Protein AF-A0A7M4F6F0-F1 (afd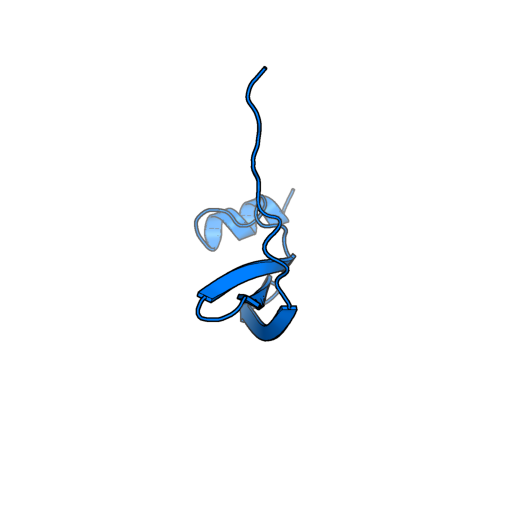b_monomer)

Radius of gyration: 16.48 Å; Cα contacts (8 Å, |Δi|>4): 84; chains: 1; bounding box: 49×15×35 Å

pLDDT: mean 75.05, std 16.24, range [43.16, 95.38]

Structure (mmCIF, N/CA/C/O backbone):
data_AF-A0A7M4F6F0-F1
#
_entry.id   AF-A0A7M4F6F0-F1
#
loop_
_atom_site.group_PDB
_atom_site.id
_atom_site.type_symbol
_atom_site.label_atom_id
_atom_site.label_alt_id
_atom_site.label_comp_id
_atom_site.label_asym_id
_atom_site.label_entity_id
_atom_site.label_seq_id
_atom_site.pdbx_PDB_ins_code
_atom_site.Cartn_x
_atom_site.Cartn_y
_atom_site.Cartn_z
_atom_site.occupancy
_atom_site.B_iso_or_equiv
_atom_site.auth_seq_id
_atom_site.auth_comp_id
_atom_site.auth_asym_id
_atom_site.auth_atom_id
_atom_site.pdbx_PDB_model_num
ATOM 1 N N . SER A 1 1 ? 31.902 5.785 9.306 1.00 43.69 1 SER A N 1
ATOM 2 C CA . SER A 1 1 ? 31.461 6.338 8.015 1.00 43.69 1 SER A CA 1
ATOM 3 C C . SER A 1 1 ? 30.970 5.196 7.153 1.00 43.69 1 SER A C 1
ATOM 5 O O . SER A 1 1 ? 31.753 4.610 6.419 1.00 43.69 1 SER A O 1
ATOM 7 N N . GLU A 1 2 ? 29.711 4.802 7.321 1.00 43.16 2 GLU A N 1
ATOM 8 C CA . GLU A 1 2 ? 29.080 3.823 6.436 1.00 43.16 2 GLU A CA 1
ATOM 9 C C . GLU A 1 2 ? 28.681 4.556 5.159 1.00 43.16 2 GLU A C 1
ATOM 11 O O . GLU A 1 2 ? 27.798 5.413 5.159 1.00 43.16 2 GLU A O 1
ATOM 16 N N . ALA A 1 3 ? 29.411 4.285 4.081 1.00 44.47 3 ALA A N 1
ATOM 17 C CA . ALA A 1 3 ? 29.040 4.734 2.755 1.00 44.47 3 ALA A CA 1
ATOM 18 C C . ALA A 1 3 ? 27.760 3.990 2.356 1.00 44.47 3 ALA A C 1
ATOM 20 O O . ALA A 1 3 ? 27.809 2.855 1.889 1.00 44.47 3 ALA A O 1
ATOM 21 N N . SER A 1 4 ? 26.608 4.627 2.569 1.00 51.94 4 SER A N 1
ATOM 22 C CA . SER A 1 4 ? 25.367 4.242 1.908 1.00 51.94 4 SER A CA 1
ATOM 23 C C . SER A 1 4 ? 25.533 4.542 0.421 1.00 51.94 4 SER A C 1
ATOM 25 O O . SER A 1 4 ? 25.197 5.621 -0.066 1.00 51.94 4 SER A O 1
ATOM 27 N N . SER A 1 5 ? 26.106 3.594 -0.314 1.00 54.59 5 SER A N 1
ATOM 28 C CA . SER A 1 5 ? 25.993 3.520 -1.768 1.00 54.59 5 SER A CA 1
ATOM 29 C C . SER A 1 5 ? 24.579 3.050 -2.114 1.00 54.59 5 SER A C 1
ATOM 31 O O . SER A 1 5 ? 24.382 1.987 -2.692 1.00 54.59 5 SER A O 1
ATOM 33 N N . GLY A 1 6 ? 23.573 3.817 -1.693 1.00 53.88 6 GLY A N 1
ATOM 34 C CA . GLY A 1 6 ? 22.215 3.658 -2.176 1.00 53.88 6 GLY A CA 1
ATOM 35 C C . GLY A 1 6 ? 22.177 4.198 -3.593 1.00 53.88 6 GLY A C 1
ATOM 36 O O . GLY A 1 6 ? 21.929 5.385 -3.785 1.00 53.88 6 GLY A O 1
ATOM 37 N N . GLU A 1 7 ? 22.457 3.353 -4.586 1.00 54.16 7 GLU A N 1
ATOM 38 C CA . GLU A 1 7 ? 21.991 3.634 -5.940 1.00 54.16 7 GLU A CA 1
ATOM 39 C C . GLU A 1 7 ? 20.493 3.912 -5.833 1.00 54.16 7 GLU A C 1
ATOM 41 O O . GLU A 1 7 ? 19.694 3.047 -5.469 1.00 54.16 7 GLU A O 1
ATOM 46 N N . GLN A 1 8 ? 20.122 5.171 -6.043 1.00 59.75 8 GLN A N 1
ATOM 47 C CA . GLN A 1 8 ? 18.750 5.616 -5.927 1.00 59.75 8 GLN A CA 1
ATOM 48 C C . GLN A 1 8 ? 18.029 5.104 -7.172 1.00 59.75 8 GLN A C 1
ATOM 50 O O . GLN A 1 8 ? 17.961 5.782 -8.197 1.00 59.75 8 GLN A O 1
ATOM 55 N N . PHE A 1 9 ? 17.573 3.850 -7.118 1.00 66.56 9 PHE A N 1
ATOM 56 C CA . PHE A 1 9 ? 16.790 3.253 -8.187 1.00 66.56 9 PHE A C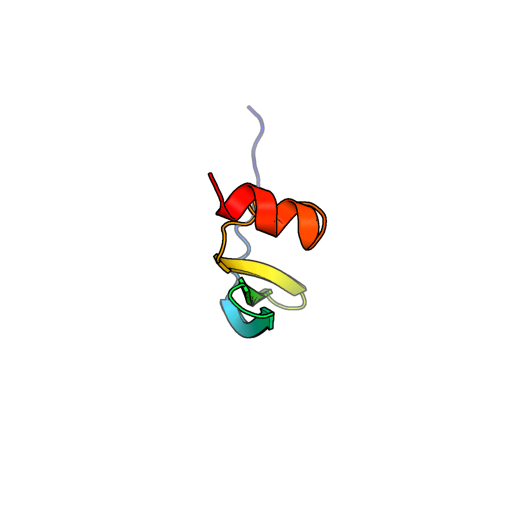A 1
ATOM 57 C C . PHE A 1 9 ? 15.523 4.084 -8.354 1.00 66.56 9 PHE A C 1
ATOM 59 O O . PHE A 1 9 ? 14.598 4.018 -7.544 1.00 66.56 9 PHE A O 1
ATOM 66 N N . SER A 1 10 ? 15.499 4.905 -9.404 1.00 80.75 10 SER A N 1
ATOM 67 C CA . SER A 1 10 ? 14.304 5.651 -9.763 1.00 80.75 10 SER A CA 1
ATOM 68 C C . SER A 1 10 ? 13.227 4.644 -10.149 1.00 80.75 10 SER A C 1
ATOM 70 O O . SER A 1 10 ? 13.431 3.767 -11.000 1.00 80.75 10 SER A O 1
ATOM 72 N N . THR A 1 11 ? 12.099 4.729 -9.459 1.00 84.56 11 THR A N 1
ATOM 73 C CA . THR A 1 11 ? 10.913 3.929 -9.725 1.00 84.56 11 THR A CA 1
ATOM 74 C C . THR A 1 11 ? 9.840 4.841 -10.304 1.00 84.56 11 THR A C 1
ATOM 76 O O . THR A 1 11 ? 9.741 6.015 -9.954 1.00 84.56 11 THR A O 1
ATOM 79 N N . THR A 1 12 ? 9.039 4.322 -11.230 1.00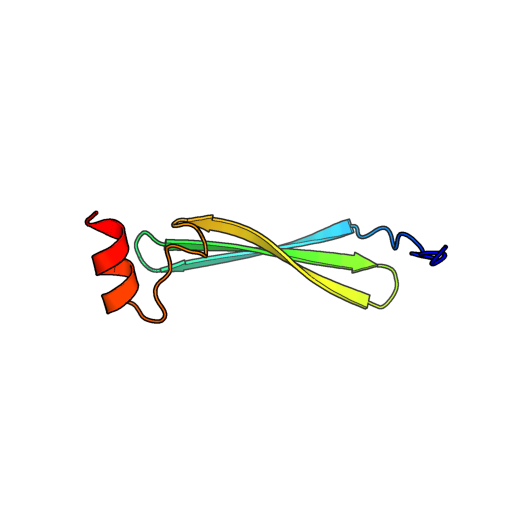 86.69 12 THR A N 1
ATOM 80 C CA . THR A 1 12 ? 7.887 5.048 -11.781 1.00 86.69 12 THR A CA 1
ATOM 81 C C . THR A 1 12 ? 6.627 4.242 -11.523 1.00 86.69 12 THR A C 1
ATOM 83 O O . THR A 1 12 ? 6.609 3.032 -11.765 1.00 86.69 12 THR A O 1
ATOM 86 N N . THR A 1 13 ? 5.573 4.897 -11.038 1.00 89.56 13 THR A N 1
ATOM 87 C CA . THR A 1 13 ? 4.254 4.273 -10.889 1.00 89.56 13 THR A CA 1
ATOM 88 C C . THR A 1 13 ? 3.710 3.911 -12.261 1.00 89.56 13 THR A C 1
ATOM 90 O O . THR A 1 13 ? 3.521 4.779 -13.109 1.00 89.56 13 THR A O 1
ATOM 93 N N . VAL A 1 14 ? 3.464 2.623 -12.481 1.00 94.88 14 VAL A N 1
ATOM 94 C CA . VAL A 1 14 ? 2.898 2.104 -13.734 1.00 94.88 14 VAL A CA 1
ATOM 95 C C . VAL A 1 14 ? 1.420 1.756 -13.600 1.00 94.88 14 VAL A C 1
ATOM 97 O O . VAL A 1 14 ? 0.716 1.685 -14.603 1.00 94.88 14 VAL A O 1
ATOM 100 N N . SER A 1 15 ? 0.943 1.517 -12.378 1.00 93.50 15 SER A N 1
ATOM 101 C CA . SER A 1 15 ? -0.451 1.178 -12.103 1.00 93.50 15 SER A CA 1
ATOM 102 C C . SER A 1 15 ? -0.768 1.338 -10.617 1.00 93.50 15 SER A C 1
ATOM 104 O O . SER A 1 15 ? 0.137 1.493 -9.793 1.00 93.50 15 SER A O 1
ATOM 106 N N . SER A 1 16 ? -2.049 1.263 -10.275 1.00 93.56 16 SER A N 1
ATOM 107 C CA . SER A 1 16 ? -2.526 1.151 -8.905 1.00 93.56 16 SER A CA 1
ATOM 108 C C . SER A 1 16 ? -3.694 0.173 -8.811 1.00 93.56 16 SER A C 1
ATOM 110 O O . SER A 1 16 ? -4.449 -0.023 -9.765 1.00 93.56 16 SER A O 1
ATOM 112 N N . VAL A 1 17 ? -3.832 -0.451 -7.644 1.00 95.38 17 VAL A N 1
ATOM 113 C CA . VAL A 1 17 ? -4.964 -1.312 -7.295 1.00 95.38 17 VAL A CA 1
ATOM 114 C C . VAL A 1 17 ? -5.617 -0.739 -6.048 1.00 95.38 17 VAL A C 1
ATOM 116 O O . VAL A 1 17 ? -4.938 -0.517 -5.047 1.00 95.38 17 VAL A O 1
ATOM 119 N N . ALA A 1 18 ? -6.928 -0.510 -6.107 1.00 92.81 18 ALA A N 1
ATOM 120 C CA . ALA A 1 18 ? -7.726 -0.128 -4.951 1.00 92.81 18 ALA A CA 1
ATOM 121 C C . ALA A 1 18 ? -8.519 -1.337 -4.441 1.00 92.81 18 ALA A C 1
ATOM 123 O O . ALA A 1 18 ? -9.219 -1.994 -5.212 1.00 92.81 18 ALA A O 1
ATOM 124 N N . VAL A 1 19 ? -8.422 -1.612 -3.143 1.00 90.19 19 VAL A N 1
ATOM 125 C CA . VAL A 1 19 ? 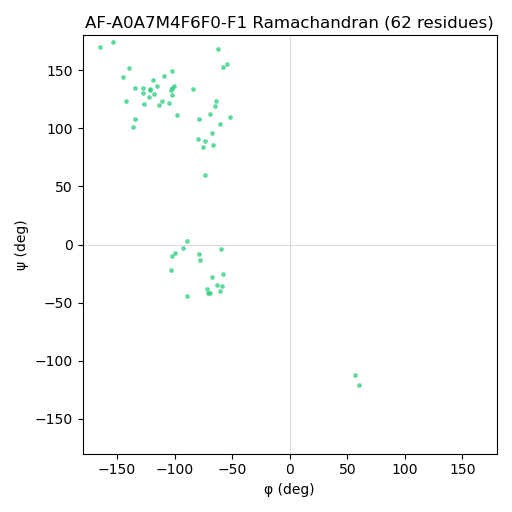-9.212 -2.624 -2.435 1.00 90.19 19 VAL A CA 1
ATOM 126 C C . VAL A 1 19 ? -10.171 -1.898 -1.501 1.00 90.19 19 VAL A C 1
ATOM 128 O O . VAL A 1 19 ? -9.727 -1.118 -0.663 1.00 90.19 19 VAL A O 1
ATOM 131 N N . GLN A 1 20 ? -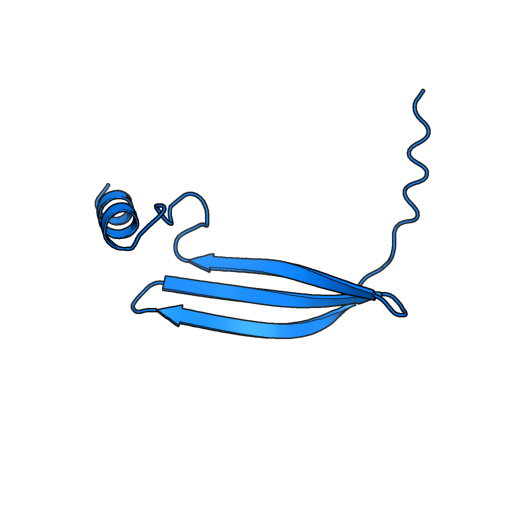11.471 -2.152 -1.651 1.00 86.00 20 GLN A N 1
ATOM 132 C CA . GLN A 1 20 ? -12.523 -1.554 -0.828 1.00 86.00 20 GLN A CA 1
ATOM 133 C C . GLN A 1 20 ? -13.269 -2.646 -0.059 1.00 86.00 20 GLN A C 1
ATOM 135 O O . GLN A 1 20 ? -13.754 -3.608 -0.657 1.00 86.00 20 GLN A O 1
ATOM 140 N N . ALA A 1 21 ? -13.410 -2.467 1.251 1.00 82.56 21 ALA A N 1
ATOM 141 C CA . ALA A 1 21 ? -14.207 -3.321 2.123 1.00 82.56 21 ALA A CA 1
ATOM 142 C C . ALA A 1 21 ? -15.026 -2.449 3.084 1.00 82.56 21 ALA A C 1
ATOM 144 O O . ALA A 1 21 ? -14.511 -1.929 4.071 1.00 82.56 21 ALA A O 1
ATOM 145 N N . GLY A 1 22 ? -16.316 -2.268 2.792 1.00 85.19 22 GLY A N 1
ATOM 146 C CA . GLY A 1 22 ? -17.167 -1.363 3.570 1.00 85.19 22 GLY A CA 1
ATOM 147 C C . GLY A 1 22 ? -16.629 0.068 3.529 1.00 85.19 22 GLY A C 1
ATOM 148 O O . GLY A 1 22 ? -16.474 0.623 2.445 1.00 85.19 22 GLY A O 1
ATOM 149 N N . ASN A 1 23 ? -16.309 0.630 4.697 1.00 80.75 23 ASN A N 1
ATOM 150 C CA . ASN A 1 23 ? -15.737 1.975 4.833 1.00 80.75 23 ASN A CA 1
ATOM 151 C C . ASN A 1 23 ? -14.201 1.986 4.779 1.00 80.75 23 ASN A C 1
ATOM 153 O O . ASN A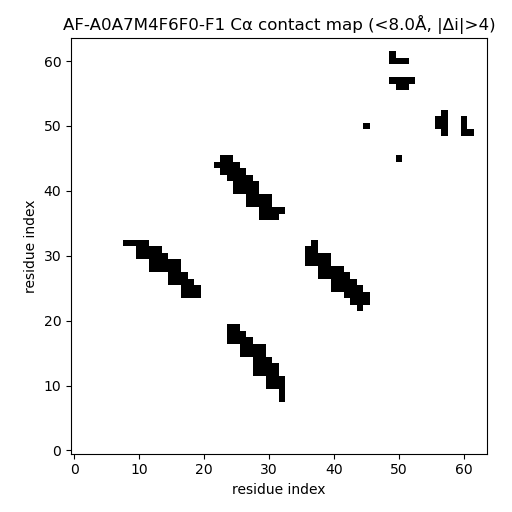 1 23 ? -13.604 3.043 4.947 1.00 80.75 23 ASN A O 1
AT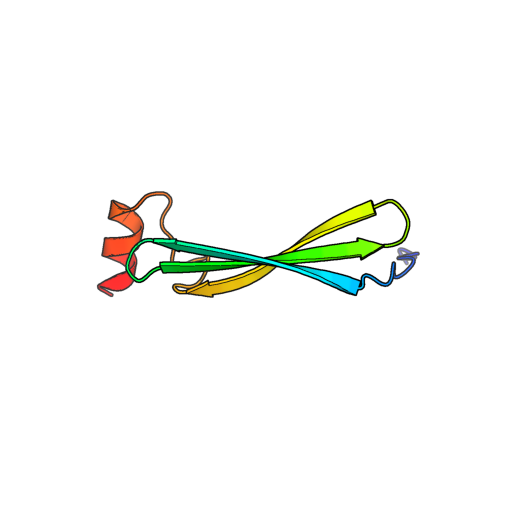OM 157 N N . SER A 1 24 ? -13.564 0.832 4.565 1.00 80.69 24 SER A N 1
ATOM 158 C CA . SER A 1 24 ? -12.110 0.718 4.497 1.00 80.69 24 SER A CA 1
ATOM 159 C C . SER A 1 24 ? -11.622 0.641 3.053 1.00 80.69 24 SER A C 1
ATOM 161 O O . SER A 1 24 ? -12.178 -0.105 2.242 1.00 80.69 24 SER A O 1
ATOM 163 N N . ARG A 1 25 ? -10.557 1.375 2.742 1.00 87.50 25 ARG A N 1
ATOM 164 C CA . ARG A 1 25 ? -9.923 1.487 1.433 1.00 87.50 25 ARG A CA 1
ATOM 165 C C . ARG A 1 25 ? -8.412 1.365 1.561 1.00 87.50 25 ARG A C 1
ATOM 167 O O . ARG A 1 25 ? -7.799 2.026 2.387 1.00 87.50 25 ARG A O 1
ATOM 174 N N . ILE A 1 26 ? -7.802 0.573 0.690 1.00 90.19 26 ILE A N 1
ATOM 175 C CA . ILE A 1 26 ? -6.346 0.493 0.545 1.00 90.19 26 ILE A CA 1
ATOM 176 C C . ILE A 1 26 ? -6.002 0.702 -0.925 1.00 90.19 26 ILE A C 1
ATOM 178 O O . ILE A 1 26 ? -6.580 0.048 -1.793 1.00 90.19 26 ILE A O 1
ATOM 182 N N . VAL A 1 27 ? -5.052 1.588 -1.213 1.00 93.06 27 VAL A N 1
ATOM 183 C CA . VAL A 1 27 ? -4.514 1.802 -2.560 1.00 93.06 27 VAL A CA 1
ATOM 184 C C . VAL A 1 27 ? -3.056 1.371 -2.585 1.00 93.06 27 VAL A C 1
ATOM 186 O O . VAL A 1 27 ? -2.217 1.919 -1.872 1.00 93.06 27 VAL A O 1
ATOM 189 N N . VAL A 1 28 ? -2.745 0.401 -3.440 1.00 93.88 28 VAL A N 1
ATOM 190 C CA . VAL A 1 28 ? -1.381 -0.079 -3.674 1.00 93.88 28 VAL A CA 1
ATOM 191 C C . VAL A 1 28 ? -0.898 0.452 -5.016 1.00 93.88 28 VAL A C 1
ATOM 193 O O . VAL A 1 28 ? -1.508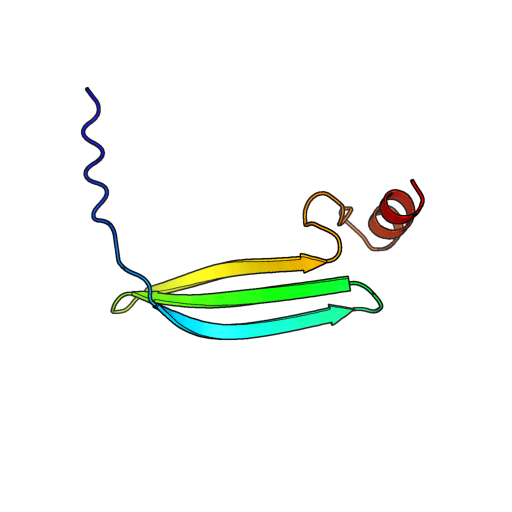 0.174 -6.048 1.00 93.88 28 VAL A O 1
ATOM 196 N N . ALA A 1 29 ? 0.204 1.196 -5.014 1.00 94.19 29 ALA A N 1
ATOM 197 C CA . ALA A 1 29 ? 0.915 1.597 -6.217 1.00 94.19 29 ALA A CA 1
ATOM 198 C C . ALA A 1 29 ? 1.870 0.484 -6.664 1.00 94.19 29 ALA A C 1
ATOM 200 O O . ALA A 1 29 ? 2.628 -0.077 -5.868 1.00 94.19 29 ALA A O 1
ATOM 201 N N . ILE A 1 30 ? 1.846 0.191 -7.960 1.00 94.62 30 ILE A N 1
ATOM 202 C CA . ILE A 1 30 ? 2.784 -0.712 -8.617 1.00 94.62 30 ILE A CA 1
ATOM 203 C C . ILE A 1 30 ? 3.859 0.155 -9.261 1.00 94.62 30 ILE A C 1
ATOM 205 O O . ILE A 1 30 ? 3.602 0.896 -10.212 1.00 94.62 30 ILE A O 1
ATOM 209 N N . LEU A 1 31 ? 5.064 0.062 -8.721 1.00 92.31 31 LEU A N 1
ATOM 210 C CA . LEU A 1 31 ? 6.241 0.812 -9.123 1.00 92.31 31 LEU A CA 1
ATOM 211 C C . LEU A 1 31 ? 7.148 -0.088 -9.965 1.00 92.31 31 LEU A C 1
ATOM 213 O O . LEU A 1 31 ? 7.401 -1.232 -9.594 1.00 92.31 31 LEU A O 1
ATOM 217 N N . LYS A 1 32 ? 7.671 0.408 -11.087 1.00 89.69 32 LYS A N 1
ATOM 218 C CA . LYS A 1 32 ? 8.625 -0.331 -11.930 1.00 89.69 32 LYS A CA 1
ATOM 219 C C . LYS A 1 32 ? 9.978 0.369 -11.950 1.00 89.69 32 LYS A C 1
ATOM 221 O O . LYS A 1 32 ? 10.037 1.582 -12.143 1.00 89.69 32 LYS A O 1
ATOM 226 N N . SER A 1 33 ? 11.055 -0.407 -11.833 1.00 85.88 33 SER A N 1
ATOM 227 C CA . SER A 1 33 ? 12.417 0.037 -12.153 1.00 85.88 33 SER A CA 1
ATOM 228 C C . SER A 1 33 ? 13.126 -1.030 -12.985 1.00 85.88 33 SER A C 1
ATOM 230 O O . SER A 1 33 ? 13.431 -2.128 -12.516 1.00 85.88 33 SER A O 1
ATOM 232 N N . GLY A 1 34 ? 13.323 -0.747 -14.274 1.00 85.88 34 GLY A N 1
ATOM 233 C CA . GLY A 1 34 ? 13.895 -1.706 -15.221 1.00 85.88 34 GLY A CA 1
ATOM 234 C C . GLY A 1 34 ? 13.104 -3.020 -15.284 1.00 85.88 34 GLY A C 1
ATOM 235 O O . GLY A 1 34 ? 11.972 -3.048 -15.772 1.00 85.88 34 GLY A O 1
ATOM 236 N N . LYS A 1 35 ? 13.716 -4.116 -14.815 1.00 87.31 35 LYS A N 1
ATOM 237 C CA . LYS A 1 35 ? 13.120 -5.467 -14.772 1.00 87.31 35 LYS A CA 1
ATOM 238 C C . LYS A 1 35 ? 12.415 -5.793 -13.448 1.00 87.31 35 LYS A C 1
ATOM 240 O O . LYS A 1 35 ? 11.835 -6.867 -13.336 1.00 87.31 35 LYS A O 1
ATOM 245 N N . TRP A 1 36 ? 12.460 -4.892 -12.470 1.00 86.19 36 TRP A N 1
ATOM 246 C CA . TRP A 1 36 ? 11.902 -5.101 -11.137 1.00 86.19 36 TRP A CA 1
ATOM 247 C C . TRP A 1 36 ? 10.573 -4.376 -10.966 1.00 86.19 36 TRP A C 1
ATOM 249 O O . TRP A 1 36 ? 10.344 -3.309 -11.548 1.00 86.19 36 TRP A O 1
ATOM 259 N N . VAL A 1 37 ? 9.717 -4.963 -10.134 1.00 88.56 37 VAL A N 1
ATOM 260 C CA . VAL A 1 37 ? 8.459 -4.370 -9.684 1.00 88.56 37 VAL A CA 1
ATOM 261 C C . VAL A 1 37 ? 8.489 -4.286 -8.164 1.00 88.56 37 VAL A C 1
ATOM 263 O O . VAL A 1 37 ? 8.848 -5.252 -7.495 1.00 88.56 37 VAL A O 1
ATOM 266 N N . GLN A 1 38 ? 8.107 -3.130 -7.638 1.00 88.25 38 GLN A N 1
ATOM 267 C CA . GLN A 1 38 ? 7.943 -2.858 -6.219 1.00 88.25 38 GLN A CA 1
ATOM 268 C C . GLN A 1 38 ? 6.481 -2.488 -5.959 1.00 88.25 38 GLN A C 1
ATOM 270 O O . GLN A 1 38 ? 5.848 -1.807 -6.764 1.00 88.25 38 GLN A O 1
ATOM 275 N N . LEU A 1 39 ? 5.943 -2.942 -4.832 1.00 91.00 39 LEU A N 1
ATOM 276 C CA . LEU A 1 39 ? 4.623 -2.538 -4.360 1.00 91.00 39 LEU A CA 1
ATOM 277 C C . LEU A 1 39 ? 4.800 -1.523 -3.236 1.00 91.00 39 LEU A C 1
ATOM 279 O O . LEU A 1 39 ? 5.611 -1.733 -2.333 1.00 91.00 39 LEU A O 1
ATOM 283 N N . GLN A 1 40 ? 4.055 -0.426 -3.300 1.00 87.19 40 GLN A N 1
ATOM 284 C CA . GLN A 1 40 ? 4.044 0.603 -2.267 1.00 87.19 40 GLN A CA 1
ATOM 285 C C . GLN A 1 40 ? 2.606 0.872 -1.837 1.00 87.19 40 GLN A C 1
ATOM 287 O O . GLN A 1 40 ? 1.720 1.028 -2.674 1.00 87.19 40 GLN A O 1
ATOM 292 N N . LEU A 1 41 ? 2.380 0.946 -0.527 1.00 88.00 41 LEU A N 1
ATOM 293 C CA . LEU A 1 41 ? 1.126 1.452 0.014 1.00 88.00 41 LEU A CA 1
ATOM 294 C C . LEU A 1 41 ? 1.049 2.957 -0.268 1.00 88.00 41 LEU A C 1
ATOM 296 O O . LEU A 1 41 ? 1.859 3.716 0.259 1.00 88.00 41 LEU A O 1
ATOM 300 N N . ALA A 1 42 ? 0.116 3.362 -1.126 1.00 87.81 42 ALA A N 1
ATOM 301 C CA . ALA A 1 42 ? -0.088 4.759 -1.491 1.00 87.81 42 ALA A CA 1
ATOM 302 C C . ALA A 1 42 ? -1.079 5.442 -0.540 1.00 87.81 42 ALA A C 1
ATOM 304 O O . ALA A 1 42 ? -0.821 6.550 -0.085 1.00 87.81 42 ALA A O 1
ATOM 305 N N . GLU A 1 43 ? -2.187 4.766 -0.221 1.00 87.50 43 GLU A N 1
ATOM 306 C CA . GLU A 1 43 ? -3.244 5.275 0.662 1.00 87.50 43 GLU A CA 1
ATOM 307 C C . GLU A 1 43 ? -3.833 4.123 1.489 1.00 87.50 43 GLU A C 1
ATOM 309 O O . GLU A 1 43 ? -3.975 3.003 0.986 1.00 87.50 43 GLU A O 1
ATOM 314 N N . ALA A 1 44 ? -4.204 4.398 2.740 1.00 84.88 44 ALA A N 1
ATOM 315 C CA . ALA A 1 44 ? -4.993 3.507 3.586 1.00 84.88 44 ALA A CA 1
ATOM 316 C C . ALA A 1 44 ? -5.972 4.345 4.413 1.00 84.88 44 ALA A C 1
ATOM 318 O O . ALA A 1 44 ? -5.548 5.233 5.148 1.00 84.88 44 ALA A O 1
ATOM 319 N N . GLU A 1 45 ? -7.262 4.050 4.293 1.00 83.31 45 GLU A N 1
ATOM 320 C CA . GLU A 1 45 ? -8.310 4.604 5.146 1.00 83.31 45 GLU A CA 1
ATOM 321 C C . GLU A 1 45 ? -9.128 3.447 5.729 1.00 83.31 45 GLU A C 1
ATOM 323 O O . GLU A 1 45 ? -9.681 2.666 4.958 1.00 83.31 45 GLU A O 1
ATOM 328 N N . PRO A 1 46 ? -9.223 3.276 7.057 1.00 74.44 46 PRO A N 1
ATOM 329 C CA . PRO A 1 46 ? -8.461 3.986 8.089 1.00 74.44 46 PRO A CA 1
ATOM 330 C C . PRO A 1 46 ? -6.948 3.717 7.972 1.00 74.44 46 PRO A C 1
ATOM 332 O O . PRO A 1 46 ? -6.526 2.847 7.201 1.00 74.44 46 PRO A O 1
ATOM 335 N N . ASN A 1 47 ? -6.121 4.478 8.695 1.00 66.88 47 ASN A N 1
ATOM 336 C CA . ASN A 1 47 ? -4.664 4.347 8.584 1.00 66.88 47 ASN A CA 1
ATOM 337 C C . ASN A 1 47 ? -4.215 2.913 8.907 1.00 66.88 47 ASN A C 1
ATOM 339 O O . ASN A 1 47 ? -4.843 2.214 9.693 1.00 66.88 47 ASN A O 1
ATOM 343 N N . LEU A 1 48 ? -3.081 2.462 8.359 1.00 57.25 48 LEU A N 1
ATOM 344 C CA . LEU A 1 48 ? -2.610 1.078 8.546 1.00 57.25 48 LEU A CA 1
ATOM 345 C C . LEU A 1 48 ? -2.403 0.693 10.031 1.00 57.25 48 LEU A C 1
ATOM 347 O O . LEU A 1 48 ? -2.498 -0.478 10.375 1.00 57.25 48 LEU A O 1
ATOM 351 N N . LEU A 1 49 ? -2.145 1.674 10.906 1.00 53.16 49 LEU A N 1
ATOM 352 C CA . LEU A 1 49 ? -2.025 1.491 12.362 1.00 53.16 49 LEU A CA 1
ATOM 353 C C . LEU A 1 49 ? -3.386 1.367 13.081 1.00 53.16 49 LEU A C 1
ATOM 355 O O . LEU A 1 49 ? -3.427 0.963 14.238 1.00 53.16 49 LEU A O 1
ATOM 359 N N . GLU A 1 50 ? -4.479 1.705 12.399 1.00 50.62 50 GLU A N 1
ATOM 360 C CA . GLU A 1 50 ? -5.872 1.630 12.867 1.00 50.62 50 GLU A CA 1
ATOM 361 C C . GLU A 1 50 ? -6.607 0.400 12.297 1.00 50.62 50 GLU A C 1
ATOM 363 O O . GLU A 1 50 ? -7.703 0.056 12.742 1.00 50.62 50 GLU A O 1
ATOM 368 N N . ILE A 1 51 ? -6.007 -0.304 11.328 1.00 58.25 51 ILE A N 1
ATOM 369 C CA . ILE A 1 51 ? -6.477 -1.616 10.878 1.00 58.25 51 ILE A CA 1
ATOM 370 C C . ILE A 1 51 ? -5.982 -2.642 11.900 1.00 58.25 51 ILE A C 1
ATOM 372 O O . ILE A 1 51 ? -4.875 -3.169 11.802 1.00 58.25 51 ILE A O 1
ATOM 376 N N . GLY A 1 52 ? -6.805 -2.908 12.912 1.00 54.91 52 GLY A N 1
ATOM 377 C CA . GLY A 1 52 ? -6.598 -4.042 13.808 1.00 54.91 52 GLY A CA 1
ATOM 378 C C . GLY A 1 52 ? -6.474 -5.344 13.009 1.00 54.91 52 GLY A C 1
ATOM 379 O O . GLY A 1 52 ? -6.991 -5.445 11.895 1.00 54.91 52 GLY A O 1
ATOM 380 N N . GLY A 1 53 ? -5.809 -6.361 13.557 1.00 61.53 53 GLY A N 1
ATOM 381 C CA . GLY A 1 53 ? -5.457 -7.602 12.851 1.00 61.53 53 GLY A CA 1
ATOM 382 C C . GLY A 1 53 ? -6.648 -8.409 12.310 1.00 61.53 53 GLY A C 1
ATOM 383 O O . GLY A 1 53 ? -6.456 -9.420 11.636 1.00 61.53 53 GLY A O 1
ATOM 384 N N . ASN A 1 54 ? -7.880 -7.975 12.588 1.00 61.00 54 ASN A N 1
ATOM 385 C CA . ASN A 1 54 ? -9.128 -8.474 12.028 1.00 61.00 54 ASN A CA 1
ATOM 386 C C . ASN A 1 54 ? -10.227 -7.381 12.033 1.00 61.00 54 ASN A C 1
ATOM 388 O O . ASN A 1 54 ? -10.064 -6.282 12.571 1.00 61.00 54 ASN A O 1
ATOM 392 N N . GLN A 1 55 ? -11.374 -7.703 11.423 1.00 60.50 55 GLN A N 1
ATOM 393 C CA . GLN A 1 55 ? -12.531 -6.806 11.310 1.00 60.50 55 GLN A CA 1
ATOM 394 C C . GLN A 1 55 ? -13.077 -6.344 12.676 1.00 60.50 55 GLN A C 1
ATOM 396 O O . GLN A 1 55 ? -13.515 -5.197 12.793 1.00 60.50 55 GLN A O 1
ATOM 401 N N . ASP A 1 56 ? -13.044 -7.202 13.699 1.00 66.56 56 ASP A N 1
ATOM 402 C CA . ASP A 1 56 ? -13.540 -6.872 15.040 1.00 66.56 56 ASP A CA 1
ATOM 403 C C . ASP A 1 56 ? -12.609 -5.891 15.765 1.00 66.56 56 ASP A C 1
ATOM 405 O O . ASP A 1 56 ? -13.081 -4.970 16.432 1.00 66.56 56 ASP A O 1
ATOM 409 N N . GLU A 1 57 ? -11.293 -6.036 15.601 1.00 62.97 57 GLU A N 1
ATOM 410 C CA . GLU A 1 57 ? -10.300 -5.100 16.139 1.00 62.97 57 GLU A CA 1
ATOM 411 C C . GLU A 1 57 ? -10.352 -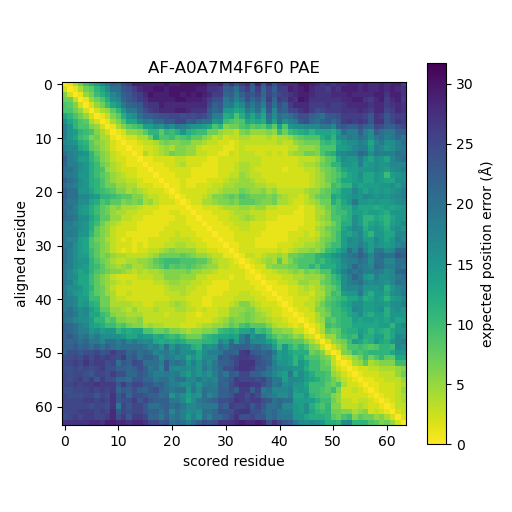3.744 15.428 1.00 62.97 57 GLU A C 1
ATOM 413 O O . GLU A 1 57 ? -10.352 -2.712 16.094 1.00 62.97 57 GLU A O 1
ATOM 418 N N . THR A 1 58 ? -10.499 -3.728 14.099 1.00 63.62 58 THR A N 1
ATOM 419 C CA . THR A 1 58 ? -10.666 -2.479 13.331 1.00 63.62 58 THR A CA 1
ATOM 420 C C . THR A 1 58 ? -11.928 -1.720 13.763 1.00 63.62 58 THR A C 1
ATOM 422 O O . THR A 1 58 ? -11.900 -0.503 13.920 1.00 63.62 58 THR A O 1
ATOM 425 N N . LYS A 1 59 ? -13.043 -2.418 14.027 1.00 64.31 59 LYS A N 1
ATOM 426 C CA . LYS A 1 59 ? -14.266 -1.778 14.546 1.00 64.31 59 LYS A CA 1
ATOM 427 C C . LYS A 1 59 ? -14.086 -1.146 15.924 1.00 64.31 59 LYS A C 1
ATOM 429 O O . LYS A 1 59 ? -14.727 -0.136 16.182 1.00 64.31 59 LYS A O 1
ATOM 434 N N . LYS A 1 60 ? -13.270 -1.742 16.798 1.00 61.75 60 LYS A N 1
ATOM 435 C CA . LYS A 1 60 ? -12.977 -1.184 18.128 1.00 61.75 60 LYS A CA 1
ATOM 436 C C . LYS A 1 60 ? -12.109 0.067 18.026 1.00 61.75 60 LYS A C 1
ATOM 438 O O . LYS A 1 60 ? -12.406 1.041 18.695 1.00 61.75 60 LYS A O 1
ATOM 443 N N . LEU A 1 61 ? -11.105 0.055 17.147 1.00 58.72 61 LEU A N 1
ATOM 444 C CA . LEU A 1 61 ? -10.217 1.202 16.919 1.00 58.72 61 LEU A CA 1
ATOM 445 C C . LEU A 1 61 ? -10.935 2.400 16.275 1.00 58.72 61 LEU A C 1
ATOM 447 O O . LEU A 1 61 ? -10.548 3.531 16.515 1.00 58.72 61 LEU A O 1
ATOM 451 N N . LEU A 1 62 ? -11.994 2.165 15.493 1.00 60.75 62 LEU A N 1
ATOM 452 C CA . LEU A 1 62 ? -12.831 3.219 14.897 1.00 60.75 62 LEU A CA 1
ATOM 453 C C . LEU A 1 62 ? -13.852 3.849 15.868 1.00 60.75 62 LEU A C 1
ATOM 455 O O . LEU A 1 62 ? -14.561 4.773 15.471 1.00 60.75 62 LEU A O 1
ATOM 459 N N . GLN A 1 63 ? -14.019 3.298 17.076 1.00 59.72 63 GLN A N 1
ATOM 460 C CA . GLN A 1 63 ? -14.992 3.772 18.073 1.00 59.72 63 GLN A CA 1
ATOM 461 C C . GLN A 1 63 ? -14.381 4.664 19.166 1.00 59.72 63 GLN A C 1
ATOM 463 O O . GLN A 1 63 ? -15.153 5.233 19.940 1.00 59.72 63 GLN A O 1
ATOM 468 N N . ASP A 1 64 ? -13.054 4.799 19.201 1.00 49.88 64 ASP A N 1
ATOM 469 C CA . ASP A 1 64 ? -12.311 5.738 20.056 1.00 49.88 64 ASP A CA 1
ATOM 470 C C . ASP A 1 64 ? -11.961 7.026 19.285 1.00 49.88 64 ASP A C 1
ATOM 472 O O . ASP A 1 64 ? -11.933 8.106 19.923 1.00 49.88 64 ASP A O 1
#

Secondary structure (DSSP, 8-state):
-----------EEEEEEEEEETTEEEEEEEEEETTEEEEEEEEEES-TTTS-SSHHHHHHHTT-

Foldseek 3Di:
DPPPPPPPQDWDFPDWDWDDDPQWIWIWTWIDGDPDIDIDTPDTVVDPVLPDPDPVSNVVSVVD

Solvent-accessible surface area (backbone atoms only — not comparable to full-atom values): 4025 Å² total; per-residue (Å²): 135,84,80,80,81,68,78,78,76,70,63,44,78,78,49,74,49,78,49,77,57,91,89,32,39,38,30,37,33,36,26,40,41,94,96,46,76,49,81,42,84,71,46,48,40,62,46,76,91,44,53,36,100,44,74,70,46,24,55,56,58,73,73,114

Sequence (64 aa):
SEASSGEQFSTTTVSSVAVQAGNSRIVVAILKSGKWVQLQLAEAEPNLLEIGGNQDETKKLLQD

Nearest PDB structures (foldseek):
  8chv-assembly1_B  TM=7.188E-01  e=5.992E-01  Homo sapiens
  8chv-assembly1_A  TM=6.691E-01  e=1.325E+00  Homo sapiens
  4wpy-assembly1_A-2  TM=6.984E-01  e=2.594E+00  Mycobacterium tuberculosis H37Rv
  6cc7-assembly1_A  TM=5.186E-01  e=7.323E+00  Thermothielavioides terrestris NRRL 8126
  1viu-assembly2_C  TM=5.314E-01  e=5.737E+00  Escherichia coli

Mean predicted aligned error: 11.71 Å

Organism: Crocodylus porosus (NCBI:txid8502)